Protein AF-A0A9D4PWP0-F1 (afdb_monomer_lite)

Foldseek 3Di:
DDPPPCVVFDLAFPQPRPGDDLQCLAAVPPRHPDHHPDNHPVVLVVQCVDPPPVSVVVSVVSSVVSCVSRRGDDDD

pLDDT: mean 83.7, std 14.97, range [35.72, 96.38]

Structure (mmCIF, N/CA/C/O backbone):
data_AF-A0A9D4PWP0-F1
#
_entry.id   AF-A0A9D4PWP0-F1
#
loop_
_atom_site.group_PDB
_atom_site.id
_atom_site.type_symbol
_atom_site.label_atom_id
_atom_site.label_alt_id
_atom_site.label_comp_id
_atom_site.label_asym_id
_atom_site.label_entity_id
_atom_site.label_seq_id
_atom_site.pdbx_PDB_ins_code
_atom_site.Cartn_x
_atom_site.Cartn_y
_atom_site.Cartn_z
_atom_site.occupancy
_atom_site.B_iso_or_equiv
_atom_site.auth_seq_id
_atom_site.auth_comp_id
_atom_site.auth_asym_id
_atom_site.auth_atom_id
_atom_site.pdbx_PDB_model_num
ATOM 1 N N . MET A 1 1 ? -4.171 -26.369 1.754 1.00 35.72 1 MET A N 1
ATOM 2 C CA . MET A 1 1 ? -5.489 -26.068 2.355 1.00 35.72 1 MET A CA 1
ATOM 3 C C . MET A 1 1 ? -5.322 -24.846 3.252 1.00 35.72 1 MET A C 1
ATOM 5 O O . MET A 1 1 ? -5.026 -25.019 4.425 1.00 35.72 1 MET A O 1
ATOM 9 N N . ASN A 1 2 ? -5.444 -23.627 2.717 1.00 45.56 2 ASN A N 1
ATOM 10 C CA . ASN A 1 2 ? -5.401 -22.413 3.541 1.00 45.56 2 ASN A CA 1
ATOM 11 C C . ASN A 1 2 ? -6.830 -22.037 3.914 1.00 45.56 2 ASN A C 1
ATOM 13 O O . ASN A 1 2 ? -7.613 -21.620 3.063 1.00 45.56 2 ASN A O 1
ATOM 17 N N . ARG A 1 3 ? -7.178 -22.250 5.183 1.00 46.97 3 ARG A N 1
ATOM 18 C CA . ARG A 1 3 ? -8.420 -21.751 5.763 1.00 46.97 3 ARG A CA 1
ATOM 19 C C . ARG A 1 3 ? -8.240 -20.250 5.967 1.00 46.97 3 ARG A C 1
ATOM 21 O O . ARG A 1 3 ? -7.637 -19.840 6.949 1.00 46.97 3 ARG A O 1
ATOM 28 N N . CYS A 1 4 ? -8.730 -19.438 5.034 1.00 52.34 4 CYS A N 1
ATOM 29 C CA . CYS A 1 4 ? -9.058 -18.057 5.367 1.00 52.34 4 CYS A CA 1
ATOM 30 C C . CYS A 1 4 ? -10.132 -18.142 6.455 1.00 52.34 4 CYS A C 1
ATOM 32 O O . CYS A 1 4 ? -11.173 -18.750 6.218 1.00 52.34 4 CYS A O 1
ATOM 34 N N . ALA A 1 5 ? -9.844 -17.647 7.655 1.00 54.78 5 ALA A N 1
ATOM 35 C CA . ALA A 1 5 ? -10.778 -17.626 8.772 1.00 54.78 5 ALA A CA 1
ATOM 36 C C . ALA A 1 5 ? -11.458 -16.246 8.813 1.00 54.78 5 ALA A C 1
ATOM 38 O O . ALA A 1 5 ? -10.950 -15.352 9.490 1.00 54.78 5 ALA A O 1
ATOM 39 N N . PRO A 1 6 ? -12.566 -16.036 8.075 1.00 58.03 6 PRO A N 1
ATOM 40 C CA . PRO A 1 6 ? -13.260 -14.746 8.035 1.00 58.03 6 PRO A CA 1
ATOM 41 C C . PRO A 1 6 ? -13.811 -14.331 9.406 1.00 58.03 6 PRO A C 1
ATOM 43 O O . PRO A 1 6 ? -13.987 -13.150 9.661 1.00 58.03 6 PRO A O 1
ATOM 46 N N . GLU A 1 7 ? -14.028 -15.291 10.306 1.00 62.97 7 GLU A N 1
ATOM 47 C CA . GLU A 1 7 ? -14.499 -15.042 11.674 1.00 62.97 7 GLU A CA 1
ATOM 48 C C . GLU A 1 7 ? -13.415 -14.428 12.582 1.00 62.97 7 GLU A C 1
ATOM 50 O O . GLU A 1 7 ? -13.733 -13.841 13.612 1.00 62.97 7 GLU A O 1
ATOM 55 N N . LEU A 1 8 ? -12.130 -14.596 12.235 1.00 61.12 8 LEU A N 1
ATOM 56 C CA . LEU A 1 8 ? -11.000 -14.127 13.049 1.00 61.12 8 LEU A CA 1
ATOM 57 C C . LEU A 1 8 ? -10.526 -12.727 12.653 1.00 61.12 8 LEU A C 1
ATOM 59 O O . LEU A 1 8 ? -9.946 -12.027 13.481 1.00 61.12 8 LEU A O 1
ATOM 63 N N . TYR A 1 9 ? -10.777 -12.314 11.409 1.00 66.56 9 TYR A N 1
ATOM 64 C CA . TYR A 1 9 ? -10.269 -11.059 10.866 1.00 66.56 9 TYR A CA 1
ATOM 65 C C . TYR A 1 9 ? -11.403 -10.239 10.270 1.00 66.56 9 TYR A C 1
ATOM 67 O O . TYR A 1 9 ? -12.038 -10.638 9.296 1.00 66.56 9 TYR A O 1
ATOM 75 N N . SER A 1 10 ? -11.626 -9.063 10.852 1.00 74.88 10 SER A N 1
ATOM 76 C CA . SER A 1 10 ? -12.510 -8.054 10.278 1.00 74.88 10 SER A CA 1
ATOM 77 C C . SER A 1 10 ? -11.939 -7.585 8.942 1.00 74.88 10 SER A C 1
ATOM 79 O O . SER A 1 10 ? -10.781 -7.178 8.865 1.00 74.88 10 SER A O 1
ATOM 81 N N . ASP A 1 11 ? -12.765 -7.570 7.899 1.00 81.81 11 ASP A N 1
ATOM 82 C CA . ASP A 1 11 ? -12.422 -6.959 6.614 1.00 81.81 11 ASP A CA 1
ATOM 83 C C . ASP A 1 11 ? -12.542 -5.425 6.642 1.00 81.81 11 ASP A C 1
ATOM 85 O O . ASP A 1 11 ? -12.378 -4.766 5.613 1.00 81.81 11 ASP A O 1
ATOM 89 N N . LYS A 1 12 ? -12.836 -4.846 7.813 1.00 87.69 12 LYS A N 1
ATOM 90 C CA . LYS A 1 12 ? -13.025 -3.408 8.008 1.00 87.69 12 LYS A CA 1
ATOM 91 C C . LYS A 1 12 ? -11.770 -2.705 8.506 1.00 87.69 12 LYS A C 1
ATOM 93 O O . LYS A 1 12 ? -11.050 -3.185 9.375 1.00 87.69 12 LYS A O 1
ATOM 98 N N . CYS A 1 13 ? -11.589 -1.491 8.009 1.00 88.38 13 CYS A N 1
ATOM 99 C CA . CYS A 1 13 ? -10.574 -0.532 8.399 1.00 88.38 13 CYS A CA 1
ATOM 100 C C . CYS A 1 13 ? -10.823 -0.080 9.828 1.00 88.38 13 CYS A C 1
ATOM 102 O O . CYS A 1 13 ? -11.876 0.482 10.129 1.00 88.38 13 CYS A O 1
ATOM 104 N N . LYS A 1 14 ? -9.829 -0.238 10.700 1.00 89.00 14 LYS A N 1
ATOM 105 C CA . LYS A 1 14 ? -9.956 0.192 12.095 1.00 89.00 14 LYS A CA 1
ATOM 106 C C . LYS A 1 14 ? -10.077 1.712 12.286 1.00 89.00 14 LYS A C 1
ATOM 108 O O . LYS A 1 14 ? -10.442 2.142 13.373 1.00 89.00 14 LYS A O 1
ATOM 113 N N . PHE A 1 15 ? -9.756 2.515 11.266 1.00 90.44 15 PHE A N 1
ATOM 114 C CA . PHE A 1 15 ? -9.777 3.980 11.351 1.00 90.44 15 PHE A CA 1
ATOM 115 C C . PHE A 1 15 ? -11.094 4.597 10.872 1.00 90.44 15 PHE A C 1
ATOM 117 O O . PHE A 1 15 ? -11.605 5.506 11.513 1.00 90.44 15 PHE A O 1
ATOM 124 N N . CYS A 1 16 ? -11.667 4.103 9.768 1.00 91.62 16 CYS A N 1
ATOM 125 C CA . CYS A 1 16 ? -12.892 4.674 9.188 1.00 91.62 16 CYS A CA 1
ATOM 126 C C . CYS A 1 16 ? -14.013 3.654 8.935 1.00 91.62 16 CYS A C 1
ATOM 128 O O . CYS A 1 16 ? -15.051 4.008 8.384 1.00 91.62 16 CYS A O 1
ATOM 130 N N . ASN A 1 17 ? -13.822 2.390 9.328 1.00 89.12 17 ASN A N 1
ATOM 131 C CA . ASN A 1 17 ? -14.801 1.299 9.237 1.00 89.12 17 ASN A CA 1
ATOM 132 C C . ASN A 1 17 ? -15.224 0.882 7.809 1.00 89.12 17 ASN A C 1
ATOM 134 O O . ASN A 1 17 ? -16.074 0.003 7.655 1.00 89.12 17 ASN A O 1
ATOM 138 N N . ASN A 1 18 ? -14.626 1.4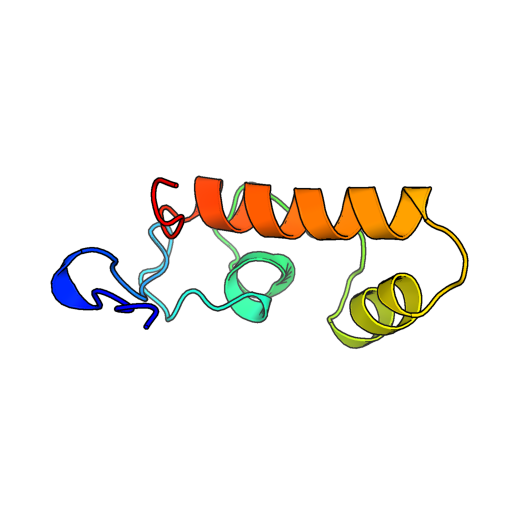70 6.767 1.00 90.19 18 ASN A N 1
ATOM 139 C CA . ASN A 1 18 ? -14.759 1.013 5.380 1.00 90.19 18 ASN A CA 1
ATOM 140 C C . ASN A 1 18 ? -14.034 -0.316 5.158 1.00 90.19 18 ASN A C 1
ATOM 142 O O . ASN A 1 18 ? -13.228 -0.729 5.983 1.00 90.19 18 ASN A O 1
ATOM 146 N N . ARG A 1 19 ? -14.272 -0.974 4.022 1.00 89.25 19 ARG A N 1
ATOM 147 C CA . ARG A 1 19 ? -13.524 -2.180 3.649 1.00 89.25 19 ARG A CA 1
ATOM 148 C C . ARG A 1 19 ? -12.028 -1.875 3.548 1.00 89.25 19 ARG A C 1
ATOM 150 O O . ARG A 1 19 ? -11.630 -0.969 2.823 1.00 89.25 19 ARG A O 1
ATOM 157 N N . ALA A 1 20 ? -11.207 -2.634 4.258 1.00 88.75 20 ALA A N 1
ATOM 158 C CA . ALA A 1 20 ? -9.766 -2.451 4.291 1.00 88.75 20 ALA A CA 1
ATOM 159 C C . ALA A 1 20 ? -9.053 -3.402 3.333 1.00 88.75 20 ALA A C 1
ATOM 161 O O . ALA A 1 20 ? -8.370 -4.347 3.716 1.00 88.75 20 ALA A O 1
ATOM 162 N N . ASP A 1 21 ? -9.224 -3.127 2.047 1.00 89.56 21 ASP A N 1
ATOM 163 C CA . ASP A 1 21 ? -8.334 -3.668 1.030 1.00 89.56 21 ASP A CA 1
ATOM 164 C C . ASP A 1 21 ? -7.052 -2.840 0.904 1.00 89.56 21 ASP A C 1
ATOM 166 O O . ASP A 1 21 ? -6.907 -1.768 1.495 1.00 89.56 21 ASP A O 1
ATOM 170 N N . LEU A 1 22 ? -6.096 -3.364 0.133 1.00 88.31 22 LEU A N 1
ATOM 171 C CA . LEU A 1 22 ? -4.812 -2.713 -0.110 1.00 88.31 22 LEU A CA 1
ATOM 172 C C . LEU A 1 22 ? -4.992 -1.262 -0.569 1.00 88.31 22 LEU A C 1
ATOM 174 O O . LEU A 1 22 ? -4.310 -0.372 -0.062 1.00 88.31 22 LEU A O 1
ATOM 178 N N . SER A 1 23 ? -5.931 -1.022 -1.486 1.00 90.94 23 SER A N 1
ATOM 179 C CA . SER A 1 23 ? -6.117 0.298 -2.072 1.00 90.94 23 SER A CA 1
ATOM 180 C C . SER A 1 23 ? -6.683 1.298 -1.071 1.00 90.94 23 SER A C 1
ATOM 182 O O . SER A 1 23 ? -6.236 2.447 -1.010 1.00 90.94 23 SER A O 1
ATOM 184 N N . HIS A 1 24 ? -7.602 0.846 -0.219 1.00 91.50 24 HIS A N 1
ATOM 185 C CA . HIS A 1 24 ? -8.076 1.636 0.899 1.00 91.50 24 HIS A CA 1
ATOM 186 C C . HIS A 1 24 ? -6.956 1.957 1.892 1.00 91.50 24 HIS A C 1
ATOM 188 O O . HIS A 1 24 ? -6.758 3.123 2.229 1.00 91.50 24 HIS A O 1
ATOM 194 N N . MET A 1 25 ? -6.202 0.944 2.323 1.00 90.50 25 MET A N 1
ATOM 195 C CA . MET A 1 25 ? -5.162 1.095 3.343 1.00 90.50 25 MET A CA 1
ATOM 196 C C . MET A 1 25 ? -4.006 2.002 2.916 1.00 90.50 25 MET A C 1
ATOM 198 O O . MET A 1 25 ? -3.424 2.677 3.762 1.00 90.50 25 MET A O 1
ATOM 202 N N . LEU A 1 26 ? -3.650 1.989 1.630 1.00 91.00 26 LEU A N 1
ATOM 203 C CA . LEU A 1 26 ? -2.484 2.705 1.111 1.00 91.00 26 LEU A CA 1
ATOM 204 C C . LEU A 1 26 ? -2.803 4.096 0.556 1.00 91.00 26 LEU A C 1
ATOM 206 O O . LEU A 1 26 ? -1.971 4.999 0.685 1.00 91.00 26 LEU A O 1
ATOM 210 N N . TRP A 1 27 ? -3.975 4.275 -0.060 1.00 92.06 27 TRP A N 1
ATOM 211 C CA . TRP A 1 27 ? -4.288 5.497 -0.810 1.00 92.06 27 TRP A CA 1
ATOM 212 C C . TRP A 1 27 ? -5.580 6.184 -0.370 1.00 92.06 27 TRP A C 1
ATOM 214 O O . TRP A 1 27 ? -5.612 7.412 -0.315 1.00 92.06 27 TRP A O 1
ATOM 224 N N . ALA A 1 28 ? -6.649 5.432 -0.081 1.00 91.62 28 ALA A N 1
ATOM 225 C CA . ALA A 1 28 ? -7.976 6.034 0.091 1.00 91.62 28 ALA A CA 1
ATOM 226 C C . ALA A 1 28 ? -8.328 6.420 1.539 1.00 91.62 28 ALA A C 1
ATOM 228 O O . ALA A 1 28 ? -9.187 7.277 1.744 1.00 91.62 28 ALA A O 1
ATOM 229 N N . CYS A 1 29 ? -7.715 5.800 2.550 1.00 91.81 29 CYS A N 1
ATOM 230 C CA . CYS A 1 29 ? -8.034 6.082 3.947 1.00 91.81 29 CYS A CA 1
ATOM 231 C C . CYS A 1 29 ? -7.432 7.424 4.396 1.00 91.81 29 CYS A C 1
ATOM 233 O O . CYS A 1 29 ? -6.230 7.526 4.629 1.00 91.81 29 CYS A O 1
ATOM 235 N N . SER A 1 30 ? -8.273 8.449 4.573 1.00 89.88 30 SER A N 1
ATOM 236 C CA . SER A 1 30 ? -7.855 9.778 5.057 1.00 89.88 30 SER A CA 1
ATOM 237 C C . SER A 1 30 ? -7.318 9.765 6.489 1.00 89.88 30 SER A C 1
ATOM 239 O O . SER A 1 30 ? -6.482 10.593 6.836 1.00 89.88 30 SER A O 1
ATOM 241 N N . GLU A 1 31 ? -7.797 8.817 7.295 1.00 90.44 31 GLU A N 1
ATOM 242 C CA . GLU A 1 31 ? -7.487 8.674 8.721 1.00 90.44 31 GLU A CA 1
ATOM 243 C C . GLU A 1 31 ? -6.281 7.754 8.984 1.00 90.44 31 GLU A C 1
ATOM 245 O O . GLU A 1 31 ? -5.887 7.550 10.133 1.00 90.44 31 GLU A O 1
ATOM 250 N N . ALA A 1 32 ? -5.705 7.143 7.940 1.00 87.38 32 ALA A N 1
ATOM 251 C CA . ALA A 1 32 ? -4.569 6.247 8.111 1.00 87.38 32 ALA A CA 1
ATOM 252 C C . ALA A 1 32 ? -3.285 7.056 8.391 1.00 87.38 32 ALA A C 1
ATOM 254 O O . ALA A 1 32 ? -3.008 8.042 7.705 1.00 87.38 32 ALA A O 1
ATOM 255 N N . PRO A 1 33 ? -2.446 6.628 9.353 1.00 85.94 33 PRO A N 1
ATOM 256 C CA . PRO A 1 33 ? -1.214 7.339 9.703 1.00 85.94 33 PRO A CA 1
ATOM 257 C C . PRO A 1 33 ? -0.080 7.117 8.690 1.00 85.94 33 PRO A C 1
ATOM 259 O O . PRO A 1 33 ? 0.959 7.769 8.770 1.00 85.94 33 PRO A O 1
ATOM 262 N N . MET A 1 34 ? -0.253 6.179 7.756 1.00 81.56 34 MET A N 1
ATOM 263 C CA . MET A 1 34 ? 0.735 5.818 6.747 1.00 81.56 34 MET A CA 1
ATOM 264 C C . MET A 1 34 ? 0.251 6.249 5.365 1.00 81.56 34 MET A C 1
ATOM 266 O O . MET A 1 34 ? -0.920 6.082 5.037 1.00 81.56 34 MET A O 1
ATOM 270 N N . ARG A 1 35 ? 1.171 6.761 4.544 1.00 80.38 35 ARG A N 1
ATOM 271 C CA . ARG A 1 35 ? 0.937 7.016 3.120 1.00 80.38 35 ARG A CA 1
ATOM 272 C C . ARG A 1 35 ? 1.846 6.141 2.272 1.00 80.38 35 ARG A C 1
ATOM 274 O O . ARG A 1 35 ? 2.992 5.889 2.645 1.00 80.38 35 ARG A O 1
ATOM 281 N N . ALA A 1 36 ? 1.319 5.695 1.140 1.00 87.44 36 ALA A N 1
ATOM 282 C CA . ALA A 1 36 ? 2.075 4.932 0.163 1.00 87.44 36 ALA A CA 1
ATOM 283 C C . ALA A 1 36 ? 3.244 5.733 -0.431 1.00 87.44 36 ALA A C 1
ATOM 285 O O . ALA A 1 36 ? 3.179 6.955 -0.559 1.00 87.44 36 ALA A O 1
ATOM 286 N N . GLU A 1 37 ? 4.302 5.022 -0.832 1.00 89.25 37 GLU A N 1
ATOM 287 C CA . GLU A 1 37 ? 5.460 5.614 -1.525 1.00 89.25 37 GLU A CA 1
ATOM 288 C C . GLU A 1 37 ? 5.066 6.102 -2.929 1.00 89.25 37 GLU A C 1
ATOM 290 O O . GLU A 1 37 ? 5.582 7.100 -3.425 1.00 89.25 37 GLU A O 1
ATOM 295 N N . PHE A 1 38 ? 4.091 5.425 -3.539 1.00 91.19 38 PHE A N 1
ATOM 296 C CA . PHE A 1 38 ? 3.501 5.790 -4.820 1.00 91.19 38 PHE A CA 1
ATOM 297 C C . PHE A 1 38 ? 2.111 6.400 -4.616 1.00 91.19 38 PHE A C 1
ATOM 299 O O . PHE A 1 38 ? 1.363 5.913 -3.769 1.00 91.19 38 PHE A O 1
ATOM 306 N N . PRO A 1 39 ? 1.723 7.418 -5.404 1.00 87.25 39 PRO A N 1
ATOM 307 C CA . PRO A 1 39 ? 0.448 8.115 -5.232 1.00 87.25 39 PRO A CA 1
ATOM 308 C C . PRO A 1 39 ? -0.766 7.277 -5.654 1.00 87.25 39 PRO A C 1
ATOM 310 O O . PRO A 1 39 ? -1.883 7.589 -5.250 1.00 87.25 39 PRO A O 1
ATOM 313 N N . ASP A 1 40 ? -0.556 6.234 -6.462 1.00 90.00 40 ASP A N 1
ATOM 314 C CA . ASP A 1 40 ? -1.610 5.360 -6.961 1.00 90.00 40 ASP A CA 1
ATOM 315 C C . ASP A 1 40 ? -1.148 3.903 -7.132 1.00 90.00 40 ASP A C 1
ATOM 317 O O . ASP A 1 40 ? 0.045 3.572 -7.151 1.00 90.00 40 ASP A O 1
ATOM 321 N N . GLU A 1 41 ? -2.136 3.022 -7.289 1.00 91.31 41 GLU A N 1
ATOM 322 C CA . GLU A 1 41 ? -1.947 1.582 -7.459 1.00 91.31 41 GLU A CA 1
ATOM 323 C C . GLU A 1 41 ? -1.195 1.221 -8.749 1.00 91.31 41 GLU A C 1
ATOM 325 O O . GLU A 1 41 ? -0.495 0.208 -8.804 1.00 91.31 41 GLU A O 1
ATOM 330 N N . ARG A 1 42 ? -1.313 2.036 -9.804 1.00 92.25 42 ARG A N 1
ATOM 331 C CA . ARG A 1 42 ? -0.696 1.753 -11.104 1.00 92.25 42 ARG A CA 1
ATOM 332 C C 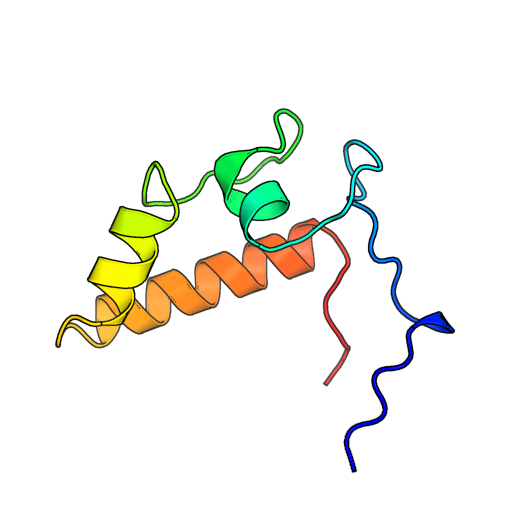. ARG A 1 42 ? 0.819 1.908 -11.028 1.00 92.25 42 ARG A C 1
ATOM 334 O O . ARG A 1 42 ? 1.533 1.012 -11.478 1.00 92.25 42 ARG A O 1
ATOM 341 N N . GLY A 1 43 ? 1.299 3.012 -10.458 1.00 92.56 43 GLY A N 1
ATOM 342 C CA . GLY A 1 43 ? 2.721 3.256 -10.229 1.00 92.56 43 GLY A CA 1
ATOM 343 C C . GLY A 1 43 ? 3.324 2.207 -9.299 1.00 92.56 43 GLY A C 1
ATOM 344 O O . GLY A 1 43 ? 4.374 1.644 -9.602 1.00 92.56 43 GLY A O 1
ATOM 345 N N . TRP A 1 44 ? 2.597 1.858 -8.236 1.00 93.81 44 TRP A N 1
ATOM 346 C CA . TRP A 1 44 ? 3.012 0.820 -7.296 1.00 93.81 44 TRP A CA 1
ATOM 347 C C . TRP A 1 44 ? 3.159 -0.557 -7.964 1.00 93.81 44 TRP A C 1
ATOM 349 O O . TRP A 1 44 ? 4.193 -1.211 -7.830 1.00 93.81 44 TRP A O 1
ATOM 359 N N . LYS A 1 45 ? 2.170 -0.982 -8.764 1.00 93.00 45 LYS A N 1
ATOM 360 C CA . LYS A 1 45 ? 2.245 -2.242 -9.523 1.00 93.00 45 LYS A CA 1
ATOM 361 C C . LYS A 1 45 ? 3.364 -2.234 -10.561 1.00 93.00 45 LYS A C 1
ATOM 363 O O . LYS A 1 45 ? 4.049 -3.240 -10.716 1.00 93.00 45 LYS A O 1
ATOM 368 N N . ALA A 1 46 ? 3.566 -1.124 -11.267 1.00 94.88 46 ALA A N 1
ATOM 369 C CA . ALA A 1 46 ? 4.656 -1.008 -12.232 1.00 94.88 46 ALA A CA 1
ATOM 370 C C . ALA A 1 46 ? 6.028 -1.144 -11.551 1.00 94.88 46 ALA A C 1
ATOM 372 O O . ALA A 1 46 ? 6.894 -1.857 -12.054 1.00 94.88 46 ALA A O 1
ATOM 373 N N . ALA A 1 47 ? 6.202 -0.526 -10.381 1.00 93.38 47 ALA A N 1
ATOM 374 C CA . ALA A 1 47 ? 7.416 -0.640 -9.581 1.00 93.38 47 ALA A CA 1
ATOM 375 C C . ALA A 1 47 ? 7.648 -2.070 -9.066 1.00 93.38 47 ALA A C 1
ATOM 377 O O . ALA A 1 47 ? 8.776 -2.563 -9.116 1.00 93.38 47 ALA A O 1
ATOM 378 N N . LEU A 1 48 ? 6.589 -2.778 -8.661 1.00 93.12 48 LEU A N 1
ATOM 379 C CA . LEU A 1 48 ? 6.682 -4.198 -8.309 1.00 93.12 48 LEU A CA 1
ATOM 380 C C . LEU A 1 48 ? 7.108 -5.091 -9.477 1.00 93.12 48 LEU A C 1
ATOM 382 O O . LEU A 1 48 ? 7.766 -6.101 -9.259 1.00 93.12 48 LEU A O 1
ATOM 386 N N . LEU A 1 49 ? 6.742 -4.746 -10.708 1.00 94.75 49 LEU A N 1
ATOM 387 C CA . LEU A 1 49 ? 7.129 -5.505 -11.901 1.00 94.75 49 LEU A CA 1
ATOM 388 C C . LEU A 1 49 ? 8.521 -5.126 -12.435 1.00 94.75 49 LEU A C 1
ATOM 390 O O . LEU A 1 49 ? 8.979 -5.713 -13.414 1.00 94.75 49 LEU A O 1
ATOM 394 N N . SER A 1 50 ? 9.191 -4.150 -11.817 1.00 93.62 50 SER A N 1
ATOM 395 C CA . SER A 1 50 ? 10.552 -3.758 -12.188 1.00 93.62 50 SER A CA 1
ATOM 396 C C . SER A 1 50 ? 11.576 -4.839 -11.822 1.00 93.62 50 SER A C 1
ATOM 398 O O . SER A 1 50 ? 11.280 -5.777 -11.091 1.00 93.62 50 SER A O 1
ATOM 400 N N . SER A 1 51 ? 12.810 -4.710 -12.308 1.00 95.44 51 SER A N 1
ATOM 401 C CA . SER A 1 51 ? 13.908 -5.609 -11.918 1.00 95.44 51 SER A CA 1
ATOM 402 C C . SER A 1 51 ? 14.638 -5.169 -10.640 1.00 95.44 51 SER A C 1
ATOM 404 O O . SER A 1 51 ? 15.623 -5.798 -10.259 1.00 95.44 51 SER A O 1
ATOM 406 N N . ASP A 1 52 ? 14.187 -4.098 -9.979 1.00 96.38 52 ASP A N 1
ATOM 407 C CA . ASP A 1 52 ? 14.769 -3.631 -8.719 1.00 96.38 52 ASP A CA 1
ATOM 408 C C . ASP A 1 52 ? 14.171 -4.412 -7.538 1.00 96.38 52 ASP A C 1
ATOM 410 O O . ASP A 1 52 ? 13.085 -4.116 -7.033 1.00 96.38 52 ASP A O 1
ATOM 414 N N . SER A 1 53 ? 14.911 -5.420 -7.076 1.00 94.56 53 SER A N 1
ATOM 415 C CA . SER A 1 53 ? 14.501 -6.277 -5.961 1.00 94.56 53 SER A CA 1
ATOM 416 C C . SER A 1 53 ? 14.446 -5.544 -4.619 1.00 94.56 53 SER A C 1
ATOM 418 O O . SER A 1 53 ? 13.647 -5.905 -3.751 1.00 94.56 53 SER A O 1
ATOM 420 N N . GLN A 1 54 ? 15.255 -4.497 -4.432 1.00 95.88 54 GLN A N 1
ATOM 421 C CA . GLN A 1 54 ? 15.215 -3.703 -3.207 1.00 95.88 54 GLN A CA 1
ATOM 422 C C . GLN A 1 54 ? 13.947 -2.856 -3.166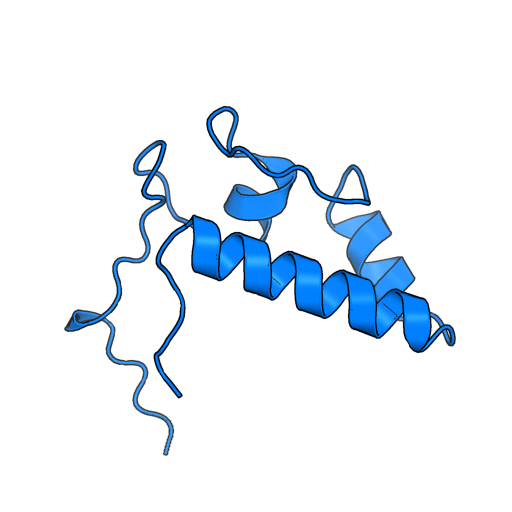 1.00 95.88 54 GLN A C 1
ATOM 424 O O . GLN A 1 54 ? 13.302 -2.778 -2.120 1.00 95.88 54 GLN A O 1
ATOM 429 N N . LEU A 1 55 ? 13.573 -2.252 -4.296 1.00 94.38 55 LEU A N 1
ATOM 430 C CA . LEU A 1 55 ? 12.312 -1.531 -4.432 1.00 94.38 55 LEU A CA 1
ATOM 431 C C . LEU A 1 55 ? 11.123 -2.461 -4.188 1.00 94.38 55 LEU A C 1
ATOM 433 O O . LEU A 1 55 ? 10.284 -2.157 -3.344 1.00 94.38 55 LEU A O 1
ATOM 437 N N . GLN A 1 56 ? 11.090 -3.629 -4.834 1.00 94.94 56 GLN A N 1
ATOM 438 C CA . GLN A 1 56 ? 10.038 -4.627 -4.616 1.00 94.94 56 GLN A CA 1
ATOM 439 C C . GLN A 1 56 ? 9.870 -4.988 -3.135 1.00 94.94 56 GLN A C 1
ATOM 441 O O . GLN A 1 56 ? 8.758 -4.948 -2.607 1.00 94.94 56 GLN A O 1
ATOM 446 N N . ALA A 1 57 ? 10.972 -5.293 -2.442 1.00 95.25 57 ALA A N 1
ATOM 447 C CA . ALA A 1 57 ? 10.937 -5.661 -1.031 1.00 95.25 57 ALA A CA 1
ATOM 448 C C . ALA A 1 57 ? 10.408 -4.526 -0.139 1.00 95.25 57 ALA A C 1
ATOM 450 O O . ALA A 1 57 ? 9.663 -4.790 0.806 1.00 95.25 57 ALA A O 1
ATOM 451 N N . ARG A 1 58 ? 10.756 -3.264 -0.434 1.00 94.12 58 ARG A N 1
ATOM 452 C CA . ARG A 1 58 ? 10.210 -2.103 0.290 1.00 94.12 58 ARG A CA 1
ATOM 453 C C . ARG A 1 58 ? 8.704 -1.968 0.087 1.00 94.12 58 ARG A C 1
ATOM 455 O O . ARG A 1 58 ? 7.987 -1.763 1.061 1.00 94.12 58 ARG A O 1
ATOM 462 N N . LEU A 1 59 ? 8.220 -2.149 -1.141 1.00 93.62 59 LEU A N 1
ATOM 463 C CA . LEU A 1 59 ? 6.794 -2.049 -1.458 1.00 93.62 59 LEU A CA 1
ATOM 464 C C . LEU A 1 59 ? 5.963 -3.156 -0.806 1.00 93.62 59 LEU A C 1
ATOM 466 O O . LEU A 1 59 ? 4.880 -2.878 -0.290 1.00 93.62 59 LEU A O 1
ATOM 470 N N . VAL A 1 60 ? 6.483 -4.386 -0.760 1.00 92.44 60 VAL A N 1
ATOM 471 C CA . VAL A 1 60 ? 5.846 -5.489 -0.023 1.00 92.44 60 VAL A CA 1
ATOM 472 C C . VAL A 1 60 ? 5.787 -5.176 1.472 1.00 92.44 60 VAL A C 1
ATOM 474 O O . VAL A 1 60 ? 4.714 -5.257 2.064 1.00 92.44 60 VAL A O 1
ATOM 477 N N . ARG A 1 61 ? 6.898 -4.730 2.076 1.00 93.00 61 ARG A N 1
ATOM 478 C CA . ARG A 1 61 ? 6.921 -4.346 3.499 1.00 93.00 61 ARG A CA 1
ATOM 479 C C . ARG A 1 61 ? 5.947 -3.215 3.813 1.00 93.00 61 ARG A C 1
ATOM 481 O O . ARG A 1 61 ? 5.263 -3.286 4.825 1.00 93.00 61 ARG A O 1
ATOM 488 N N . GLN A 1 62 ? 5.827 -2.219 2.935 1.00 93.06 62 GLN A N 1
ATOM 489 C CA . GLN A 1 62 ? 4.846 -1.145 3.091 1.00 93.06 62 GLN A CA 1
ATOM 490 C C . GLN A 1 62 ? 3.407 -1.683 3.104 1.00 93.06 62 GLN A C 1
ATOM 492 O O . GLN A 1 62 ? 2.607 -1.259 3.936 1.00 93.06 62 GLN A O 1
ATOM 497 N N . ALA A 1 63 ? 3.072 -2.630 2.223 1.00 90.81 63 ALA A N 1
ATOM 498 C CA . ALA A 1 63 ? 1.751 -3.257 2.217 1.00 90.81 63 ALA A CA 1
ATOM 499 C C . ALA A 1 63 ? 1.487 -4.060 3.504 1.00 90.81 63 ALA A C 1
ATOM 501 O O . ALA A 1 63 ? 0.398 -3.981 4.075 1.00 90.81 63 ALA A O 1
ATOM 502 N N . GLU A 1 64 ? 2.487 -4.791 3.997 1.00 90.94 64 GLU A N 1
ATOM 503 C CA . GLU A 1 64 ? 2.397 -5.523 5.263 1.00 90.94 64 GLU A CA 1
ATOM 504 C C . GLU A 1 64 ? 2.248 -4.587 6.469 1.00 90.94 64 GLU A C 1
ATOM 506 O O . GLU A 1 64 ? 1.405 -4.822 7.333 1.00 90.94 64 GLU A O 1
ATOM 511 N N . ASP A 1 65 ? 3.029 -3.507 6.535 1.00 90.56 65 ASP A N 1
ATOM 512 C CA . ASP A 1 65 ? 2.930 -2.504 7.598 1.00 90.56 65 ASP A CA 1
ATOM 513 C C . ASP A 1 65 ? 1.579 -1.791 7.577 1.00 90.56 65 ASP A C 1
ATOM 515 O O . ASP A 1 65 ? 0.995 -1.542 8.637 1.00 90.56 65 ASP A O 1
ATOM 519 N N . ALA A 1 66 ? 1.042 -1.508 6.389 1.00 89.56 66 ALA A N 1
ATOM 520 C CA . ALA A 1 66 ? -0.305 -0.982 6.244 1.00 89.56 66 ALA A CA 1
ATOM 521 C C . ALA A 1 66 ? -1.332 -1.982 6.796 1.00 89.56 66 ALA A C 1
ATOM 523 O O . ALA A 1 66 ? -2.164 -1.593 7.616 1.00 89.56 66 ALA A O 1
ATOM 524 N N . ALA A 1 67 ? -1.224 -3.271 6.460 1.00 87.19 67 ALA A N 1
ATOM 525 C CA . ALA A 1 67 ? -2.099 -4.314 6.996 1.00 87.19 67 ALA A CA 1
ATOM 526 C C . ALA A 1 67 ? -2.000 -4.454 8.527 1.00 87.19 67 ALA A C 1
ATOM 528 O O . ALA A 1 67 ? -3.035 -4.510 9.196 1.00 87.19 67 ALA A O 1
ATOM 529 N N . ARG A 1 68 ? -0.788 -4.428 9.111 1.00 86.69 68 ARG A N 1
ATOM 530 C CA . ARG A 1 68 ? -0.578 -4.383 10.579 1.00 86.69 68 ARG A CA 1
ATOM 531 C C . ARG A 1 68 ? -1.263 -3.183 11.190 1.00 86.69 68 ARG A C 1
ATOM 533 O O . ARG A 1 68 ? -2.015 -3.292 12.158 1.00 86.69 68 ARG A O 1
ATOM 540 N N . THR A 1 69 ? -1.016 -2.024 10.594 1.00 87.31 69 THR A N 1
ATOM 541 C CA . THR A 1 69 ? -1.566 -0.762 11.060 1.00 87.31 69 THR A CA 1
ATOM 542 C C . THR A 1 69 ? -3.082 -0.765 10.970 1.00 87.31 69 THR A C 1
ATOM 544 O O . THR A 1 69 ? -3.708 -0.139 11.808 1.00 87.31 69 THR A O 1
ATOM 547 N N . HIS A 1 70 ? -3.691 -1.513 10.056 1.00 84.69 70 HIS A N 1
ATOM 548 C CA . HIS A 1 70 ? -5.143 -1.637 9.943 1.00 84.69 70 HIS A CA 1
ATOM 549 C C . HIS A 1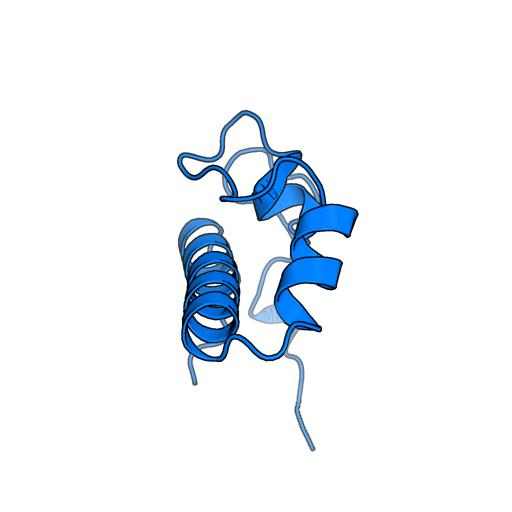 70 ? -5.734 -2.837 10.700 1.00 84.69 70 HIS A C 1
ATOM 551 O O . HIS A 1 70 ? -6.953 -2.939 10.783 1.00 84.69 70 HIS A O 1
ATOM 557 N N . GLY A 1 71 ? -4.901 -3.679 11.323 1.00 80.56 71 GLY A N 1
ATOM 558 C CA . GLY A 1 71 ? -5.334 -4.808 12.154 1.00 80.56 71 GLY A CA 1
ATOM 559 C C . GLY A 1 71 ? -5.793 -6.043 11.372 1.00 80.56 71 GLY A C 1
ATOM 560 O O . GLY A 1 71 ? -6.592 -6.813 11.891 1.00 80.56 71 GLY A O 1
ATOM 561 N N . ILE A 1 72 ? -5.315 -6.224 10.136 1.00 77.25 72 ILE A N 1
ATOM 562 C CA . ILE A 1 72 ? -5.804 -7.254 9.191 1.00 77.25 72 ILE A CA 1
ATOM 563 C C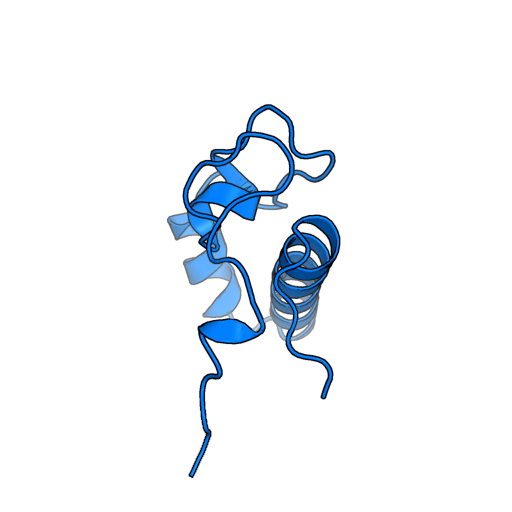 . ILE A 1 72 ? -4.805 -8.404 9.005 1.00 77.25 72 ILE A C 1
ATOM 565 O O . ILE A 1 72 ? -5.029 -9.309 8.204 1.00 77.25 72 ILE A O 1
ATOM 569 N N . MET A 1 73 ? -3.659 -8.379 9.687 1.00 67.00 73 MET A N 1
ATOM 570 C CA . MET A 1 73 ? -2.695 -9.466 9.535 1.00 67.00 73 MET A CA 1
ATOM 571 C C . MET A 1 73 ? -3.212 -10.755 10.164 1.00 67.00 73 MET A C 1
ATOM 573 O O . MET A 1 73 ? -3.591 -10.769 11.333 1.00 67.00 73 MET A O 1
ATOM 577 N N . ALA A 1 74 ? -3.142 -11.834 9.383 1.00 51.62 74 ALA A N 1
ATOM 57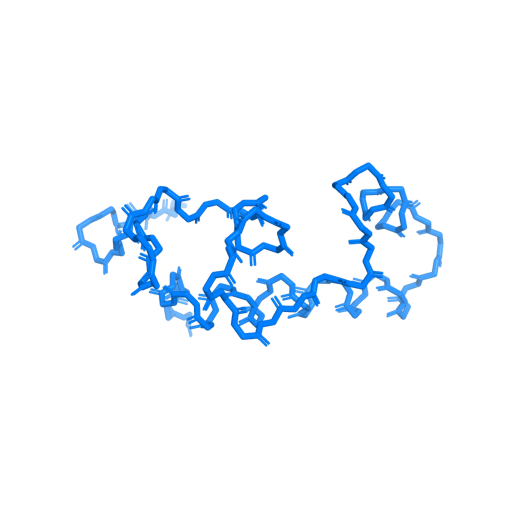8 C CA . ALA A 1 74 ? -3.129 -13.178 9.925 1.00 51.62 74 ALA A CA 1
ATOM 579 C C . ALA A 1 74 ? -1.845 -13.358 10.744 1.00 51.62 74 ALA A C 1
ATOM 581 O O . ALA A 1 74 ? -0.758 -13.110 10.220 1.00 51.62 74 ALA A O 1
ATOM 582 N N . ASP A 1 75 ? -1.971 -13.751 12.013 1.00 46.41 75 ASP A N 1
ATOM 583 C CA . ASP A 1 75 ? -0.833 -14.282 12.766 1.00 46.41 75 ASP A CA 1
ATOM 584 C C . ASP A 1 75 ? -0.357 -15.529 12.010 1.00 46.41 75 ASP A C 1
ATOM 586 O O . ASP A 1 75 ? -1.165 -16.417 11.712 1.00 46.41 75 ASP A O 1
ATOM 590 N N . VAL A 1 76 ? 0.923 -15.555 11.638 1.00 41.31 76 VAL A N 1
ATOM 591 C CA . VAL A 1 76 ? 1.565 -16.687 10.952 1.00 41.31 76 VAL A CA 1
ATOM 592 C C . VAL A 1 76 ? 2.479 -17.411 11.919 1.00 41.31 76 VAL A C 1
ATOM 594 O O . VAL A 1 76 ? 3.266 -16.711 12.596 1.00 41.31 76 VAL A O 1
#

Organism: Rhipicephalus sanguineus (NCBI:txid34632)

Radius of gyration: 13.24 Å; chains: 1; bounding box: 30×36×25 Å

Sequence (76 aa):
MNRCAPELYSDKCKFCNNRADLSHMLWACSEAPMRAEFPDERGWKAALLSSDSQLQARLVRQAEDAARTHGIMADV

Secondary structure (DSSP, 8-state):
-----TTTS-SB-TTT-SB--HHIIIII-TT-S---SSSSHHHHHHHHTSS-HHHHHHHHHHHHHHHHHHT-PPP-